Protein AF-A0A222P477-F1 (afdb_monomer)

pLDDT: mean 81.34, std 20.23, range [32.44, 98.19]

Solvent-accessible surface area (backbone atoms only — not comparable to full-atom values): 9942 Å² total; per-residue (Å²): 139,85,82,82,78,85,73,69,66,69,59,55,64,57,47,68,75,64,68,86,61,85,83,80,57,77,78,90,44,52,49,44,71,38,65,53,42,63,72,31,93,40,39,38,81,89,50,46,90,89,53,40,49,65,52,39,70,70,38,66,91,38,75,31,40,36,40,23,60,38,97,51,88,38,31,35,25,40,40,34,62,51,99,90,42,62,52,74,52,78,43,52,10,48,61,49,37,58,47,37,53,56,29,49,80,72,77,44,56,50,34,60,50,55,53,52,50,52,52,58,50,68,72,40,85,88,60,63,76,89,51,44,68,59,53,43,55,53,51,58,50,49,54,52,51,53,53,50,51,52,52,54,52,49,52,52,51,51,54,53,54,55,54,66,70,69,71,82,122

Radius of gyration: 21.45 Å; Cα contacts (8 Å, |Δi|>4): 161; chains: 1; bounding box: 48×30×78 Å

Nearest PDB structures (foldseek):
  4ey0-assembly4_D  TM=7.465E-01  e=8.346E-01  Homo sapiens
  5tqs-assembly2_B  TM=5.069E-01  e=1.217E-01  Bos taurus
  6pbc-assembly1_A  TM=7.658E-01  e=2.321E+00  Rattus norvegicus
  7z3j-assembly1_A  TM=5.700E-01  e=7.400E-01  Rattus norvegicus
  7t8t-assembly1_A  TM=7.325E-01  e=2.780E+00  Rattus norvegicus

Foldseek 3Di:
DDDDDPDDCVVVVVVVVVPDPPPPDPLVDLLDADPLQCPDPQEDAPDDQVCLQVVLVVDCVNVQWHWYDDPDGQKIKIWGHDPVGIDIDIDGSNVVSVLCVLQVVLVHRSNVLLVVLVVVQVVDPVDDPVCSVVSSVVSSVVVSVVSVVVVVVVVVVVVVVVVVVVVPD

Sequence (169 aa):
MRTKIELDDDKKISAAVKTGLGSWFHYDRDDITPGSIYFHPNYRQNFNKDNIVDKLQKDQTLNGIVFRPSSQSGFTTVSILQKNGAFNFVMANIELNKLEKSYNDYGLNLGNSIFEIIKAYRADSSKELKDIKKHMNDKLSDILLERKTELENFSKKQAQHAACFMVDY

Organism: NCBI:txid1867846

Secondary structure (DSSP, 8-state):
--------THHHHHHHTTSS-TTSS-TT-TTSPPHHHHTSTTB-TT--TTTHHHHHHH-GGGTTEEEEE-SSTTEEEEEEEETTEEEEEEEEHHHHHHHHHHHHHTT--HHHHHHHHHHHHHH-TT--GGGHHHHHHHHHHHHHHHHHHHHHHHHHHHHHHHHHTTS--

Structure (mmCIF, N/CA/C/O backbone):
data_AF-A0A222P477-F1
#
_entry.id   AF-A0A222P477-F1
#
loop_
_atom_site.group_PDB
_atom_site.id
_atom_site.type_symbol
_atom_site.label_atom_id
_atom_site.label_alt_id
_atom_site.label_comp_id
_atom_site.label_asym_id
_atom_site.label_entity_id
_atom_site.label_seq_id
_atom_site.pdbx_PDB_ins_code
_atom_site.Cartn_x
_atom_site.Cartn_y
_atom_site.Cartn_z
_atom_site.occupancy
_atom_site.B_iso_or_equiv
_atom_site.auth_seq_id
_atom_site.auth_comp_id
_atom_site.auth_asym_id
_atom_site.auth_atom_id
_atom_site.pdbx_PDB_model_num
ATOM 1 N N . MET A 1 1 ? 8.291 -5.458 -59.395 1.00 34.81 1 MET A N 1
ATOM 2 C CA . MET A 1 1 ? 9.088 -4.615 -58.479 1.00 34.81 1 MET A CA 1
ATOM 3 C C . MET A 1 1 ? 8.388 -4.641 -57.121 1.00 34.81 1 MET A C 1
ATOM 5 O O . MET A 1 1 ? 7.288 -4.121 -57.022 1.00 34.81 1 MET A O 1
ATOM 9 N N . ARG A 1 2 ? 8.912 -5.383 -56.135 1.00 32.44 2 ARG A N 1
ATOM 10 C CA . ARG A 1 2 ? 8.338 -5.477 -54.778 1.00 32.44 2 ARG A CA 1
ATOM 11 C C . ARG A 1 2 ? 9.204 -4.632 -53.852 1.00 32.44 2 ARG A C 1
ATOM 13 O O . ARG A 1 2 ? 10.343 -5.006 -53.596 1.00 32.44 2 ARG A O 1
ATOM 20 N N . THR A 1 3 ? 8.677 -3.512 -53.381 1.00 35.47 3 THR A N 1
ATOM 21 C CA . THR A 1 3 ? 9.348 -2.686 -52.378 1.00 35.47 3 THR A CA 1
ATOM 22 C C . THR A 1 3 ? 9.025 -3.266 -51.004 1.00 35.47 3 THR A C 1
ATOM 24 O O . THR A 1 3 ? 7.864 -3.293 -50.598 1.00 35.47 3 THR A O 1
ATOM 27 N N . LYS A 1 4 ? 10.047 -3.798 -50.325 1.00 41.81 4 LYS A N 1
ATOM 28 C CA . LYS A 1 4 ? 10.002 -4.122 -48.895 1.00 41.81 4 LYS A CA 1
ATOM 29 C C . LYS A 1 4 ? 9.802 -2.812 -48.135 1.00 41.81 4 LYS A C 1
ATOM 31 O O . LYS A 1 4 ? 10.592 -1.891 -48.306 1.00 41.81 4 LYS A O 1
ATOM 36 N N . ILE A 1 5 ? 8.755 -2.737 -47.324 1.00 41.91 5 ILE A N 1
ATOM 37 C CA . ILE A 1 5 ? 8.625 -1.700 -46.304 1.00 41.91 5 ILE A CA 1
ATOM 38 C C . ILE A 1 5 ? 9.154 -2.337 -45.023 1.00 41.91 5 ILE A C 1
ATOM 40 O O . ILE A 1 5 ? 8.481 -3.172 -44.420 1.00 41.91 5 ILE A O 1
ATOM 44 N N . GLU A 1 6 ? 10.392 -1.999 -44.670 1.00 46.34 6 GLU A N 1
ATOM 45 C CA . GLU A 1 6 ? 10.897 -2.148 -43.308 1.00 46.34 6 GLU A CA 1
ATOM 46 C C . GLU A 1 6 ? 10.045 -1.243 -42.416 1.00 46.34 6 GLU A C 1
ATOM 48 O O . GLU A 1 6 ? 9.981 -0.028 -42.605 1.00 46.34 6 GLU A O 1
ATOM 53 N N . LEU A 1 7 ? 9.287 -1.859 -41.514 1.00 36.84 7 LEU A N 1
ATOM 54 C CA . LEU A 1 7 ? 8.497 -1.159 -40.514 1.00 36.84 7 LEU A CA 1
ATOM 55 C C . LEU A 1 7 ? 9.304 -1.164 -39.221 1.00 36.84 7 LEU A C 1
ATOM 57 O O . LEU A 1 7 ? 9.356 -2.190 -38.552 1.00 36.84 7 LEU A O 1
ATOM 61 N N . ASP A 1 8 ? 9.902 -0.014 -38.906 1.00 42.97 8 ASP A N 1
ATOM 62 C CA . ASP A 1 8 ? 10.468 0.330 -37.597 1.00 42.97 8 ASP A CA 1
ATOM 63 C C . ASP A 1 8 ? 9.531 -0.122 -36.464 1.00 42.97 8 ASP A C 1
ATOM 65 O O . ASP A 1 8 ? 8.457 0.460 -36.250 1.00 42.97 8 ASP A O 1
ATOM 69 N N . ASP A 1 9 ? 9.942 -1.145 -35.715 1.00 46.38 9 ASP A N 1
ATOM 70 C CA . ASP A 1 9 ? 9.195 -1.674 -34.569 1.00 46.38 9 ASP A CA 1
ATOM 71 C C . ASP A 1 9 ? 9.049 -0.641 -33.429 1.00 46.38 9 ASP A C 1
ATOM 73 O O . ASP A 1 9 ? 8.074 -0.673 -32.669 1.00 46.38 9 ASP A O 1
ATOM 77 N N . ASP A 1 10 ? 9.905 0.384 -33.392 1.00 43.09 10 ASP A N 1
ATOM 78 C CA . ASP A 1 10 ? 9.870 1.457 -32.390 1.00 43.09 10 ASP A CA 1
ATOM 79 C C . ASP A 1 10 ? 8.631 2.362 -32.502 1.00 43.09 10 ASP A C 1
ATOM 81 O O . ASP A 1 10 ? 8.146 2.914 -31.505 1.00 43.09 10 ASP A O 1
ATOM 85 N N . LYS A 1 11 ? 8.016 2.463 -33.689 1.00 43.84 11 LYS A N 1
ATOM 86 C CA . LYS A 1 11 ? 6.753 3.207 -33.845 1.00 43.84 11 LYS A CA 1
ATOM 87 C C . LYS A 1 11 ? 5.542 2.450 -33.307 1.00 43.84 11 LYS A C 1
ATOM 89 O O . LYS A 1 11 ? 4.544 3.091 -32.975 1.00 43.84 11 LYS A O 1
ATOM 94 N N . LYS A 1 12 ? 5.609 1.122 -33.160 1.00 43.03 12 LYS A N 1
ATOM 95 C CA . LYS A 1 12 ? 4.519 0.337 -32.552 1.00 43.03 12 LYS A CA 1
ATOM 96 C C . LYS A 1 12 ? 4.541 0.406 -31.029 1.00 43.03 12 LYS A C 1
ATOM 98 O O . LYS A 1 12 ? 3.470 0.462 -30.427 1.00 43.03 12 LYS A O 1
ATOM 103 N N . ILE A 1 13 ? 5.723 0.520 -30.420 1.00 43.94 13 ILE A N 1
ATOM 104 C CA . ILE A 1 13 ? 5.848 0.749 -28.973 1.00 43.94 13 ILE A CA 1
ATOM 105 C C . ILE A 1 13 ? 5.295 2.140 -28.612 1.00 43.94 13 ILE A C 1
ATOM 107 O O . ILE A 1 13 ? 4.536 2.271 -27.657 1.00 43.94 13 ILE A O 1
ATOM 111 N N . SER A 1 14 ? 5.545 3.163 -29.440 1.00 40.62 14 SER A N 1
ATOM 112 C CA . SER A 1 14 ? 4.963 4.503 -29.246 1.00 40.62 14 SER A CA 1
ATOM 113 C C . SER A 1 14 ? 3.451 4.575 -29.539 1.00 40.62 14 SER A C 1
ATOM 115 O O . SER A 1 14 ? 2.727 5.343 -28.903 1.00 40.62 14 SER A O 1
ATOM 117 N N . ALA A 1 15 ? 2.932 3.760 -30.465 1.00 37.34 15 ALA A N 1
ATOM 118 C CA . ALA A 1 15 ? 1.507 3.755 -30.809 1.00 37.34 15 ALA A CA 1
ATOM 119 C C . ALA A 1 15 ? 0.618 3.061 -29.759 1.00 37.34 15 ALA A C 1
ATOM 121 O O . ALA A 1 15 ? -0.530 3.473 -29.589 1.00 37.34 15 ALA A O 1
ATOM 122 N N . ALA A 1 16 ? 1.140 2.088 -29.002 1.00 39.50 16 ALA A N 1
ATOM 123 C CA . ALA A 1 16 ? 0.433 1.508 -27.853 1.00 39.50 16 ALA A CA 1
ATOM 124 C C . ALA A 1 16 ? 0.223 2.527 -26.713 1.00 39.50 16 ALA A C 1
ATOM 126 O O . ALA A 1 16 ? -0.735 2.426 -25.954 1.00 39.50 16 ALA A O 1
ATOM 127 N N . VAL A 1 17 ? 1.054 3.575 -26.649 1.00 41.53 17 VAL A N 1
ATOM 128 C CA . VAL A 1 17 ? 0.875 4.711 -25.726 1.00 41.53 17 VAL A CA 1
ATOM 129 C C . VAL A 1 17 ? -0.223 5.678 -26.217 1.00 41.53 17 VAL A C 1
ATOM 131 O O . VAL A 1 17 ? -0.752 6.472 -25.444 1.00 41.53 17 VAL A O 1
ATOM 134 N N . LYS A 1 18 ? -0.631 5.594 -27.495 1.00 43.16 18 LYS A N 1
ATOM 135 C CA . LYS A 1 18 ? -1.643 6.460 -28.134 1.00 43.16 18 LYS A CA 1
ATOM 136 C C . LYS A 1 18 ? -3.044 5.852 -28.245 1.00 43.16 18 LYS A C 1
ATOM 138 O O . LYS A 1 18 ? -3.939 6.519 -28.764 1.00 43.16 18 LYS A O 1
ATOM 143 N N . THR A 1 19 ? -3.297 4.645 -27.738 1.00 41.12 19 THR A N 1
ATOM 144 C CA . THR A 1 19 ? -4.667 4.110 -27.650 1.00 41.12 19 THR A CA 1
ATOM 145 C C . THR A 1 19 ? -5.381 4.654 -26.411 1.00 41.12 19 THR A C 1
ATOM 147 O O . THR A 1 19 ? -5.592 3.937 -25.442 1.00 41.12 19 THR A O 1
ATOM 150 N N . GLY A 1 20 ? -5.703 5.951 -26.428 1.00 38.59 20 GLY A N 1
ATOM 151 C CA . GLY A 1 20 ? -6.984 6.511 -25.966 1.00 38.59 20 GLY A CA 1
ATOM 152 C C . GLY A 1 20 ? -7.606 6.092 -24.624 1.00 38.59 20 GLY A C 1
ATOM 153 O O . GLY A 1 20 ? -8.810 6.259 -24.481 1.00 38.59 20 GLY A O 1
ATOM 154 N N . LEU A 1 21 ? -6.848 5.575 -23.654 1.00 37.38 21 LEU A N 1
ATOM 155 C CA . LEU A 1 21 ? -7.322 5.272 -22.291 1.00 37.38 21 LEU A CA 1
ATOM 156 C C . LEU A 1 21 ? -6.564 6.053 -21.206 1.00 37.38 21 LEU A C 1
ATOM 158 O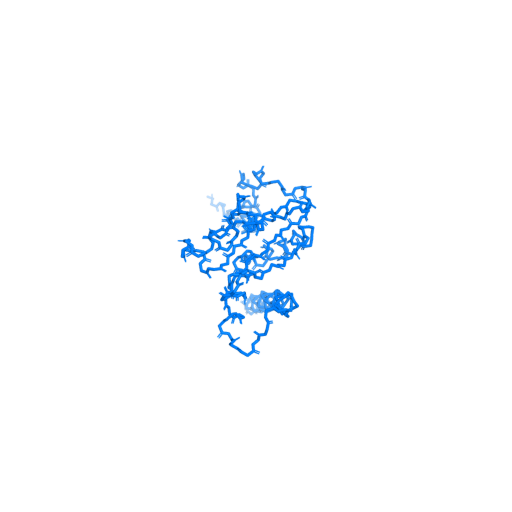 O . LEU A 1 21 ? -6.999 6.098 -20.059 1.00 37.38 21 LEU A O 1
ATOM 162 N N . GLY A 1 22 ? -5.467 6.727 -21.564 1.00 38.16 22 GLY A N 1
ATOM 163 C CA . GLY A 1 22 ? -4.650 7.505 -20.625 1.00 38.16 22 GLY A CA 1
ATOM 164 C C . GLY A 1 22 ? -5.311 8.782 -20.089 1.00 38.16 22 GLY A C 1
ATOM 165 O O . GLY A 1 22 ? -4.771 9.387 -19.173 1.00 38.16 22 GLY A O 1
ATOM 166 N N . SER A 1 23 ? -6.467 9.199 -20.627 1.00 37.84 23 SER A N 1
ATOM 167 C CA . SER A 1 23 ? -7.125 10.468 -20.263 1.00 37.84 23 SER A CA 1
ATOM 168 C C . SER A 1 23 ? -8.357 10.322 -19.360 1.00 37.84 23 SER A C 1
ATOM 170 O O . SER A 1 23 ? -9.094 11.291 -19.187 1.00 37.84 23 SER A O 1
ATOM 172 N N . TRP A 1 24 ? -8.639 9.129 -18.830 1.00 40.56 24 TRP A N 1
ATOM 173 C CA . TRP A 1 24 ? -9.826 8.894 -17.989 1.00 40.56 24 TRP A CA 1
ATOM 174 C C . TRP A 1 24 ? -9.550 8.897 -16.488 1.00 40.56 24 TRP A C 1
ATOM 176 O O . TRP A 1 24 ? -10.481 8.823 -15.689 1.00 40.56 24 TRP A O 1
ATOM 186 N N . P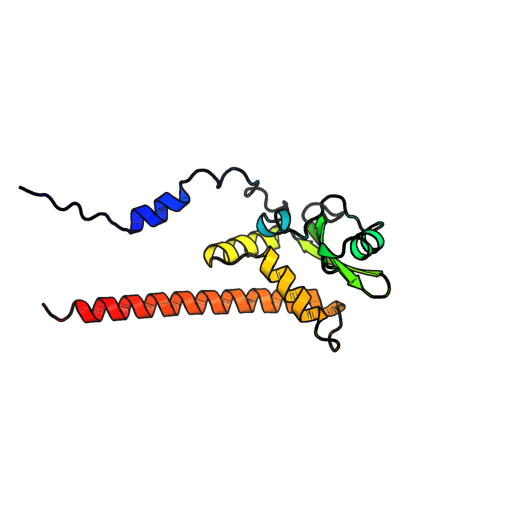HE A 1 25 ? -8.292 9.044 -16.087 1.00 46.22 25 PHE A N 1
ATOM 187 C CA . PHE A 1 25 ? -7.925 9.117 -14.683 1.00 46.22 25 PHE A CA 1
ATOM 188 C C . PHE A 1 25 ? -7.269 10.460 -14.418 1.00 46.22 25 PHE A C 1
ATOM 190 O O . PHE A 1 25 ? -6.493 10.960 -15.227 1.00 46.22 25 PHE A O 1
ATOM 197 N N . HIS A 1 26 ? -7.642 11.066 -13.299 1.00 44.50 26 HIS A N 1
ATOM 198 C CA . HIS A 1 26 ? -7.203 12.377 -12.843 1.00 44.50 26 HIS A CA 1
ATOM 199 C C . HIS A 1 26 ? -5.702 12.394 -12.470 1.00 44.50 26 HIS A C 1
ATOM 201 O O . HIS A 1 26 ? -5.353 12.653 -11.323 1.00 44.50 26 HIS A O 1
ATOM 207 N N . TYR A 1 27 ? -4.815 12.103 -13.424 1.00 47.19 27 TYR A N 1
ATOM 208 C CA . TYR A 1 27 ? -3.365 12.018 -13.223 1.00 47.19 27 TYR A CA 1
ATOM 209 C C . TYR A 1 27 ? -2.684 13.382 -13.028 1.00 47.19 27 TYR A C 1
ATOM 211 O O . TYR A 1 27 ? -1.544 13.417 -12.585 1.00 47.19 27 TYR A O 1
ATOM 219 N N . ASP A 1 28 ? -3.372 14.497 -13.295 1.00 50.06 28 ASP A N 1
ATOM 220 C CA . ASP A 1 28 ? -2.790 15.847 -13.182 1.00 50.06 28 ASP A CA 1
ATOM 221 C C . ASP A 1 28 ? -2.918 16.470 -11.784 1.00 50.06 28 ASP A C 1
ATOM 223 O O . ASP A 1 28 ? -2.493 17.603 -11.555 1.00 50.06 28 ASP A O 1
ATOM 227 N N . ARG A 1 29 ? -3.531 15.760 -10.834 1.00 61.34 29 ARG A N 1
ATOM 228 C CA . ARG A 1 29 ? -3.639 16.220 -9.451 1.00 61.34 29 ARG A CA 1
ATOM 229 C C . ARG A 1 29 ? -2.874 15.283 -8.534 1.00 61.34 29 ARG A C 1
ATOM 231 O O . ARG A 1 29 ? -3.376 14.237 -8.128 1.00 61.34 29 ARG A O 1
ATOM 238 N N . ASP A 1 30 ? -1.670 15.714 -8.172 1.00 70.06 30 ASP A N 1
ATOM 239 C CA . ASP A 1 30 ? -0.768 14.989 -7.276 1.00 70.06 30 ASP A CA 1
ATOM 240 C C . ASP A 1 30 ? -1.390 14.679 -5.898 1.00 70.06 30 ASP A C 1
ATOM 242 O O . ASP A 1 30 ? -0.900 13.810 -5.178 1.00 70.06 30 ASP A O 1
ATOM 246 N N . ASP A 1 31 ? -2.478 15.354 -5.516 1.00 77.69 31 ASP A N 1
ATOM 247 C CA . ASP A 1 31 ? -3.198 15.145 -4.260 1.00 77.69 31 ASP A CA 1
ATOM 248 C C . ASP A 1 31 ? -4.303 14.069 -4.328 1.00 77.69 31 ASP A C 1
ATOM 250 O O . ASP A 1 31 ? -4.901 13.745 -3.298 1.00 77.69 31 ASP A O 1
ATOM 254 N N . ILE A 1 32 ? -4.556 13.448 -5.483 1.00 88.44 32 ILE A N 1
ATOM 255 C CA . ILE A 1 32 ? -5.552 12.371 -5.630 1.00 88.44 32 ILE A CA 1
ATOM 256 C C . ILE A 1 32 ? -4.930 11.001 -5.333 1.00 88.44 32 ILE A C 1
ATOM 258 O O . ILE A 1 32 ? -3.754 10.765 -5.595 1.00 88.44 32 ILE A O 1
ATOM 262 N N . THR A 1 33 ? -5.718 10.080 -4.765 1.00 91.38 33 THR A N 1
ATOM 263 C CA . THR A 1 33 ? -5.288 8.691 -4.538 1.00 91.38 33 THR A CA 1
ATOM 264 C C . THR A 1 33 ? -4.790 8.067 -5.851 1.00 91.38 33 THR A C 1
ATOM 266 O O . THR A 1 33 ? -5.530 8.102 -6.835 1.00 91.38 33 THR A O 1
ATOM 269 N N . PRO A 1 34 ? -3.588 7.460 -5.867 1.00 92.62 34 PRO A N 1
ATOM 270 C CA . PRO A 1 34 ? -3.029 6.859 -7.072 1.00 92.62 34 PRO A CA 1
ATOM 271 C C . PRO A 1 34 ? -3.956 5.824 -7.709 1.00 92.62 34 PRO A C 1
ATOM 273 O O . PRO A 1 34 ? -4.643 5.078 -7.002 1.00 92.62 34 PRO A O 1
ATOM 276 N N . GLY A 1 35 ? -3.955 5.756 -9.041 1.00 91.31 35 GLY A N 1
ATOM 277 C CA . GLY A 1 35 ? -4.857 4.898 -9.811 1.00 91.31 35 GLY A CA 1
ATOM 278 C C . GLY A 1 35 ? -4.756 3.428 -9.407 1.00 91.31 35 GLY A C 1
ATOM 279 O O . GLY A 1 35 ? -5.776 2.802 -9.118 1.00 91.31 35 GLY A O 1
ATOM 280 N N . SER A 1 36 ? -3.540 2.889 -9.288 1.00 94.19 36 SER A N 1
ATOM 281 C CA . SER A 1 36 ? -3.327 1.492 -8.887 1.00 94.19 36 SER A CA 1
ATOM 282 C C . SER A 1 36 ? -3.903 1.160 -7.508 1.00 94.19 36 SER A C 1
ATOM 284 O O . SER A 1 36 ? -4.300 0.022 -7.272 1.00 94.19 36 SER A O 1
ATOM 286 N N . ILE A 1 37 ? -3.994 2.148 -6.611 1.00 96.56 37 ILE A N 1
ATOM 287 C CA . ILE A 1 37 ? -4.613 2.002 -5.293 1.00 96.56 37 ILE A CA 1
ATOM 288 C C . ILE A 1 37 ? -6.129 2.171 -5.393 1.00 96.56 37 ILE A C 1
ATOM 290 O O . ILE A 1 37 ? -6.858 1.375 -4.811 1.00 96.56 37 ILE A O 1
ATOM 294 N N . TYR A 1 38 ? -6.615 3.180 -6.119 1.00 95.19 38 TYR A N 1
ATOM 295 C CA . TYR A 1 38 ? -8.047 3.462 -6.260 1.00 95.19 38 TYR A CA 1
ATOM 296 C C . TYR A 1 38 ? -8.807 2.307 -6.933 1.00 95.19 38 TYR A C 1
ATOM 298 O O . TYR A 1 38 ? -9.908 1.960 -6.508 1.00 95.19 38 TYR A O 1
ATOM 306 N N . PHE A 1 39 ? -8.201 1.668 -7.938 1.00 94.88 39 PHE A N 1
ATOM 307 C CA . PHE A 1 39 ? -8.767 0.504 -8.629 1.00 94.88 39 PHE A CA 1
ATOM 308 C C . PHE A 1 39 ? -8.409 -0.838 -7.979 1.00 94.88 39 PHE A C 1
ATOM 310 O O . PHE A 1 39 ? -8.809 -1.888 -8.482 1.00 94.88 39 PHE A O 1
ATOM 317 N N . HIS A 1 40 ? -7.671 -0.838 -6.865 1.00 97.44 40 HIS A N 1
ATOM 318 C CA . HIS A 1 40 ? -7.322 -2.074 -6.174 1.00 97.44 40 HIS A CA 1
ATOM 319 C C . HIS A 1 40 ? -8.585 -2.745 -5.592 1.00 97.44 40 HIS A C 1
ATOM 321 O O . HIS A 1 40 ? -9.423 -2.054 -5.003 1.00 97.44 40 HIS A O 1
ATOM 327 N N . PRO A 1 41 ? -8.718 -4.087 -5.629 1.00 97.25 41 PRO A N 1
ATOM 328 C CA . PRO A 1 41 ? -9.870 -4.799 -5.053 1.00 97.25 41 PRO A CA 1
ATOM 329 C C . PRO A 1 41 ? -10.138 -4.494 -3.571 1.00 97.25 41 PRO A C 1
ATOM 331 O O . PRO A 1 41 ? -11.272 -4.579 -3.094 1.00 97.25 41 PRO A O 1
ATOM 334 N N . ASN A 1 42 ? -9.094 -4.099 -2.843 1.00 98.19 42 ASN A N 1
ATOM 335 C CA . ASN A 1 42 ? -9.144 -3.705 -1.434 1.00 98.19 42 ASN A CA 1
ATOM 336 C C . ASN A 1 42 ? -9.377 -2.206 -1.206 1.00 98.19 42 ASN A C 1
ATOM 338 O O . ASN A 1 42 ? -9.202 -1.739 -0.084 1.00 98.19 42 ASN A O 1
ATOM 342 N N . TYR A 1 43 ? -9.741 -1.429 -2.222 1.00 97.75 43 TYR A N 1
ATOM 343 C CA . TYR A 1 43 ? -10.110 -0.031 -2.028 1.00 97.75 43 TYR A CA 1
ATOM 344 C C . TYR A 1 43 ? -11.571 0.107 -1.590 1.00 97.75 43 TYR A C 1
ATOM 346 O O . TYR A 1 43 ? -12.468 -0.547 -2.133 1.00 97.75 43 TYR A O 1
ATOM 354 N N . ARG A 1 44 ? -11.831 0.951 -0.585 1.00 97.00 44 ARG A N 1
ATOM 355 C CA . ARG A 1 44 ? -13.183 1.274 -0.104 1.00 97.00 44 ARG A CA 1
ATOM 356 C C . ARG A 1 44 ? -13.282 2.756 0.247 1.00 97.00 44 ARG A C 1
ATOM 358 O O . ARG A 1 44 ? -12.784 3.201 1.279 1.00 97.00 44 ARG A O 1
ATOM 365 N N . GLN A 1 45 ? -13.987 3.518 -0.586 1.00 94.31 45 GLN A N 1
ATOM 366 C CA . GLN A 1 45 ? -14.180 4.957 -0.378 1.00 94.31 45 GLN A CA 1
ATOM 367 C C . GLN A 1 45 ? -15.060 5.279 0.842 1.00 94.31 45 GLN A C 1
ATOM 369 O O . GLN A 1 45 ? -14.893 6.314 1.477 1.00 94.31 45 GLN A O 1
ATOM 374 N N . ASN A 1 46 ? -15.996 4.392 1.180 1.00 92.94 46 ASN A N 1
ATOM 375 C CA . ASN A 1 46 ? -16.987 4.582 2.242 1.00 92.94 46 ASN A CA 1
ATOM 376 C C . ASN A 1 46 ? -16.533 4.079 3.627 1.00 92.94 46 ASN A C 1
ATOM 378 O O . ASN A 1 46 ? -17.320 4.104 4.577 1.00 92.94 46 ASN A O 1
ATOM 382 N N . PHE A 1 47 ? -15.299 3.587 3.755 1.00 95.25 47 PHE A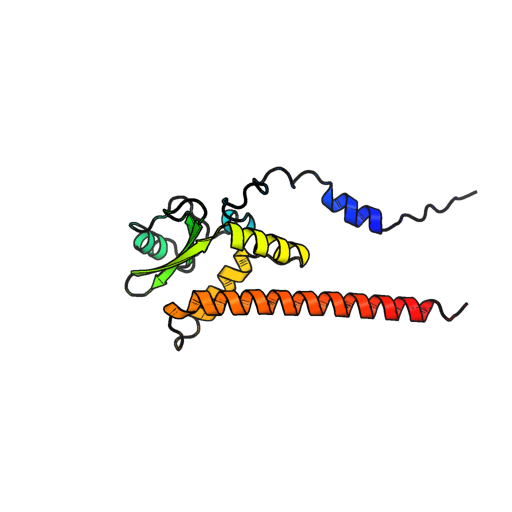 N 1
ATOM 383 C CA . PHE A 1 47 ? -14.757 3.125 5.033 1.00 95.25 47 PHE A CA 1
ATOM 384 C C . PHE A 1 47 ? -14.083 4.296 5.750 1.00 95.25 47 PHE A C 1
ATOM 386 O O . PHE A 1 47 ? -13.378 5.094 5.135 1.00 95.25 47 PHE A O 1
ATOM 393 N N . ASN A 1 48 ? -14.274 4.395 7.062 1.00 93.69 48 ASN A N 1
ATOM 394 C CA . ASN A 1 48 ? -13.695 5.448 7.894 1.00 93.69 48 ASN A CA 1
ATOM 395 C C . ASN A 1 48 ? -13.178 4.866 9.215 1.00 93.69 48 ASN A C 1
ATOM 397 O O . ASN A 1 48 ? -13.346 3.682 9.484 1.00 93.69 48 ASN A O 1
ATOM 401 N N . LYS A 1 49 ? -12.522 5.691 10.038 1.00 91.25 49 LYS A N 1
ATOM 402 C CA . LYS A 1 49 ? -11.899 5.238 11.292 1.00 91.25 49 LYS A CA 1
ATOM 403 C C . LYS A 1 49 ? -12.895 4.577 12.256 1.00 91.25 49 LYS A C 1
ATOM 405 O O . LYS A 1 49 ? -12.506 3.645 12.949 1.00 91.25 49 LYS A O 1
ATOM 410 N N . ASP A 1 50 ? -14.143 5.028 12.275 1.00 93.00 50 ASP A N 1
ATOM 411 C CA . ASP A 1 50 ? -15.126 4.612 13.277 1.00 93.00 50 ASP A CA 1
ATOM 412 C C . ASP A 1 50 ? -15.766 3.264 12.933 1.00 93.00 50 ASP A C 1
ATOM 414 O O . ASP A 1 50 ? -16.109 2.495 13.823 1.00 93.00 50 ASP A O 1
ATOM 418 N N . ASN A 1 51 ? -15.890 2.944 11.641 1.00 94.75 51 ASN A N 1
ATOM 419 C CA . ASN A 1 51 ? -16.510 1.700 11.178 1.00 94.75 51 ASN A CA 1
ATOM 420 C C . ASN A 1 51 ? -15.512 0.645 10.672 1.00 94.75 51 ASN A C 1
ATOM 422 O O . ASN A 1 51 ? -15.919 -0.459 10.305 1.00 94.75 51 ASN A O 1
ATOM 426 N N . ILE A 1 52 ? -14.215 0.965 10.636 1.00 96.19 52 ILE A N 1
ATOM 427 C CA . ILE A 1 52 ? -13.212 0.146 9.950 1.00 96.19 52 ILE A CA 1
ATOM 428 C C . ILE A 1 52 ? -13.092 -1.275 10.499 1.00 96.19 52 ILE A C 1
ATOM 430 O O . ILE A 1 52 ? -12.959 -2.218 9.721 1.00 96.19 52 ILE A O 1
ATOM 434 N N . VAL A 1 53 ? -13.134 -1.434 11.823 1.00 96.81 53 VAL A N 1
ATOM 435 C CA . VAL A 1 53 ? -12.942 -2.732 12.485 1.00 96.81 53 VAL A CA 1
ATOM 436 C C . VAL A 1 53 ? -14.088 -3.666 12.112 1.00 96.81 53 VAL A C 1
ATOM 438 O O . VAL A 1 53 ? -13.848 -4.723 11.532 1.00 96.81 53 VAL A O 1
ATOM 441 N N . ASP A 1 54 ? -15.325 -3.222 12.329 1.00 96.56 54 ASP A N 1
ATOM 442 C CA . ASP A 1 54 ? -16.534 -3.971 11.993 1.00 96.56 54 ASP A CA 1
ATOM 443 C C . ASP A 1 54 ? -16.588 -4.347 10.511 1.00 96.56 54 ASP A C 1
ATOM 445 O O .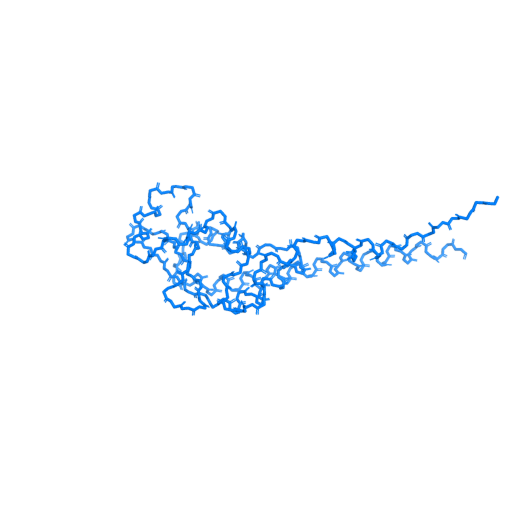 ASP A 1 54 ? -16.974 -5.461 10.153 1.00 96.56 54 ASP A O 1
ATOM 449 N N . LYS A 1 55 ? -16.213 -3.416 9.626 1.00 96.50 55 LYS A N 1
ATOM 450 C CA . LYS A 1 55 ? -16.221 -3.649 8.179 1.00 96.50 55 LYS A CA 1
ATOM 451 C C . LYS A 1 55 ? -15.167 -4.675 7.761 1.00 96.50 55 LYS A C 1
ATOM 453 O O . LYS A 1 55 ? -15.495 -5.579 6.997 1.00 96.50 55 LYS A O 1
ATOM 458 N N . LEU A 1 56 ? -13.942 -4.573 8.283 1.00 96.31 56 LEU A N 1
ATOM 459 C CA . LEU A 1 56 ? -12.862 -5.526 8.003 1.00 96.31 56 LEU A CA 1
ATOM 460 C C . LEU A 1 56 ? -13.128 -6.920 8.587 1.00 96.31 56 LEU A C 1
ATOM 462 O O . LEU A 1 56 ? -12.681 -7.905 8.010 1.00 96.31 56 LEU A O 1
ATOM 466 N N . GLN A 1 57 ? -13.836 -7.019 9.714 1.00 95.62 57 GLN A N 1
ATOM 467 C CA . GLN A 1 57 ? -14.226 -8.307 10.297 1.00 95.62 57 GLN A CA 1
ATOM 468 C C . GLN A 1 57 ? -15.330 -9.004 9.490 1.00 95.62 57 GLN A C 1
ATOM 470 O O . GLN A 1 57 ? -15.333 -10.229 9.389 1.00 95.62 57 GLN A O 1
ATOM 475 N N . LYS A 1 58 ? -16.266 -8.234 8.917 1.00 95.88 58 LYS A N 1
ATOM 476 C CA . LYS A 1 58 ? -17.386 -8.762 8.119 1.00 95.88 58 LYS A CA 1
ATOM 477 C C . LYS A 1 58 ? -16.977 -9.152 6.699 1.00 95.88 58 LYS A C 1
ATOM 479 O O . LYS A 1 58 ? -17.478 -10.145 6.180 1.00 95.88 58 LYS A O 1
ATOM 484 N N . ASP A 1 59 ? -16.099 -8.379 6.064 1.00 95.75 59 ASP A N 1
ATOM 485 C CA . ASP A 1 59 ? -15.674 -8.612 4.681 1.00 95.75 59 ASP A CA 1
ATOM 486 C C . ASP A 1 59 ? -14.353 -9.396 4.632 1.00 95.75 59 ASP A C 1
ATOM 488 O O . ASP A 1 59 ? -13.258 -8.831 4.588 1.00 95.75 59 ASP A O 1
ATOM 492 N N . GLN A 1 60 ? -14.463 -10.727 4.621 1.00 93.94 60 GLN A N 1
ATOM 493 C CA . GLN A 1 60 ? -13.301 -11.619 4.557 1.00 93.94 60 GLN A CA 1
ATOM 494 C C . GLN A 1 60 ? -12.514 -11.492 3.242 1.00 93.94 60 GLN A C 1
ATOM 496 O O . GLN A 1 60 ? -11.319 -11.787 3.226 1.00 93.94 60 GLN A O 1
ATOM 501 N N . THR A 1 61 ? -13.130 -10.996 2.160 1.00 95.38 61 THR A N 1
ATOM 502 C CA . THR A 1 61 ? -12.453 -10.831 0.858 1.00 95.38 61 THR A CA 1
ATOM 503 C C . THR A 1 61 ? -11.330 -9.795 0.916 1.00 95.38 61 THR A C 1
ATOM 505 O O . THR A 1 61 ? -10.375 -9.851 0.144 1.00 95.38 61 THR A O 1
ATOM 508 N N . LEU A 1 62 ? -11.391 -8.888 1.895 1.00 95.81 62 LEU A N 1
ATOM 509 C CA . LEU A 1 62 ? -10.375 -7.868 2.126 1.00 95.81 62 LEU A CA 1
ATOM 510 C C . LEU A 1 62 ? -9.113 -8.412 2.804 1.00 95.81 62 LEU A C 1
ATOM 512 O O . LEU A 1 62 ? -8.146 -7.671 2.962 1.00 95.81 62 LEU A O 1
ATOM 516 N N . ASN A 1 63 ? -9.084 -9.675 3.244 1.00 95.31 63 ASN A N 1
ATOM 517 C CA . ASN A 1 63 ? -7.939 -10.257 3.959 1.00 95.31 63 ASN A CA 1
ATOM 518 C C . ASN A 1 63 ? -7.482 -9.412 5.173 1.00 95.31 63 ASN A C 1
ATOM 520 O O . ASN A 1 63 ? -6.312 -9.420 5.570 1.00 95.31 63 ASN A O 1
ATOM 524 N N . GLY A 1 64 ? -8.400 -8.643 5.768 1.00 95.81 64 GLY A N 1
ATOM 525 C CA . GLY A 1 64 ? -8.105 -7.717 6.858 1.00 95.81 64 GLY A CA 1
ATOM 526 C 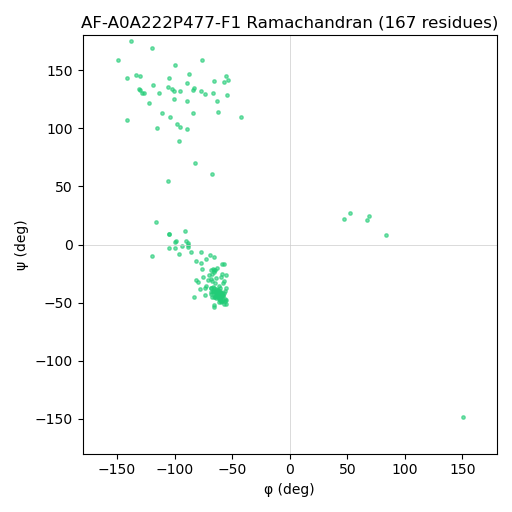C . GLY A 1 64 ? -7.223 -6.521 6.470 1.00 95.81 64 GLY A C 1
ATOM 527 O O . GLY A 1 64 ? -6.590 -5.959 7.357 1.00 95.81 64 GLY A O 1
ATOM 528 N N . ILE A 1 65 ? -7.133 -6.142 5.192 1.00 97.38 65 ILE A N 1
ATOM 529 C CA . ILE A 1 65 ? -6.380 -4.972 4.711 1.00 97.38 65 ILE A CA 1
ATOM 530 C C . ILE A 1 65 ? -7.288 -4.156 3.790 1.00 97.38 65 ILE A C 1
ATOM 532 O O . ILE A 1 65 ? -7.926 -4.709 2.895 1.00 97.38 65 ILE A O 1
ATOM 536 N N . VAL A 1 66 ? -7.329 -2.838 3.964 1.00 98.06 66 VAL A N 1
ATOM 537 C CA . VAL A 1 66 ? -8.082 -1.951 3.070 1.00 98.06 66 VAL A CA 1
ATOM 538 C C . VAL A 1 66 ? -7.326 -0.654 2.810 1.00 98.06 66 VAL A C 1
ATOM 540 O O . VAL A 1 66 ? -6.678 -0.098 3.703 1.00 98.06 66 VAL A O 1
ATOM 543 N N . PHE A 1 67 ? -7.450 -0.167 1.581 1.00 98.12 67 PHE A N 1
ATOM 544 C CA . PHE A 1 67 ? -7.073 1.179 1.175 1.00 98.12 67 PHE A CA 1
ATOM 545 C C . PHE A 1 67 ? -8.309 2.071 1.231 1.00 98.12 67 PHE A C 1
ATOM 547 O O . PHE A 1 67 ? -9.372 1.706 0.728 1.00 98.12 67 PHE A O 1
ATOM 554 N N . ARG A 1 68 ? -8.194 3.249 1.836 1.00 96.62 68 ARG A N 1
ATOM 555 C CA . ARG A 1 68 ? -9.315 4.188 1.939 1.00 96.62 68 ARG A CA 1
ATOM 556 C C . ARG A 1 68 ? -8.833 5.636 1.943 1.00 96.62 68 ARG A C 1
ATOM 558 O O . ARG A 1 68 ? -7.685 5.891 2.318 1.00 96.62 68 ARG A O 1
ATOM 565 N N . PRO A 1 69 ? -9.698 6.601 1.602 1.00 94.81 69 PRO A N 1
ATOM 566 C CA . PRO A 1 69 ? -9.412 8.007 1.842 1.00 94.81 69 PRO A CA 1
ATOM 567 C C . PRO A 1 69 ? -9.049 8.263 3.311 1.00 94.81 69 PRO A C 1
ATOM 569 O O . PRO A 1 69 ? -9.618 7.668 4.238 1.00 94.81 69 PRO A O 1
ATOM 572 N N . SER A 1 70 ? -8.079 9.146 3.531 1.00 94.81 70 SER A N 1
ATOM 573 C CA . SER A 1 70 ? -7.851 9.735 4.848 1.00 94.81 70 SER A CA 1
ATOM 574 C C . SER A 1 70 ? -8.904 10.806 5.142 1.00 94.81 70 SER A C 1
ATOM 576 O O . SER A 1 70 ? -9.501 11.374 4.232 1.00 94.81 70 SER A O 1
ATOM 578 N N . SER A 1 71 ? -9.103 11.124 6.422 1.00 91.31 71 SER A N 1
ATOM 579 C CA . SER A 1 71 ? -9.838 12.332 6.821 1.00 91.31 71 SER A CA 1
ATOM 580 C C . SER A 1 71 ? -9.090 13.613 6.436 1.00 91.31 71 SER A C 1
ATOM 582 O O . SER A 1 71 ? -9.690 14.678 6.353 1.00 91.31 71 SER A O 1
ATOM 584 N N . GLN A 1 72 ? -7.775 13.514 6.218 1.00 92.38 72 GLN A N 1
ATOM 585 C CA . GLN A 1 72 ? -6.945 14.600 5.716 1.00 92.38 72 GLN A CA 1
ATOM 586 C C . GLN A 1 72 ? -6.915 14.567 4.184 1.00 92.38 72 GLN A C 1
ATOM 588 O O . GLN A 1 72 ? -6.514 13.561 3.594 1.00 92.38 72 GLN A O 1
ATOM 593 N N . SER A 1 73 ? -7.304 15.676 3.549 1.00 90.44 73 SER A N 1
ATOM 594 C CA . SER A 1 73 ? -7.217 15.826 2.090 1.00 90.44 73 SER A CA 1
ATOM 595 C C . SER A 1 73 ? -5.781 15.628 1.604 1.00 90.44 73 SER A C 1
ATOM 597 O O . SER A 1 73 ? -4.846 16.092 2.256 1.00 90.44 73 SER A O 1
ATOM 599 N N . GLY A 1 74 ? -5.605 14.948 0.470 1.00 92.44 74 GLY A N 1
ATOM 600 C CA . GLY A 1 74 ? -4.283 14.642 -0.081 1.00 92.44 74 GLY A CA 1
ATOM 601 C C . GLY A 1 74 ? -3.609 13.397 0.501 1.00 92.44 74 GLY A C 1
ATOM 602 O O . GLY A 1 74 ? -2.432 13.164 0.228 1.00 92.44 74 GLY A O 1
ATOM 603 N N . PHE A 1 75 ? -4.312 12.595 1.311 1.00 95.94 75 PHE A N 1
ATOM 604 C CA . PHE A 1 75 ? -3.749 11.399 1.940 1.00 95.94 75 PHE A CA 1
ATOM 605 C C . PHE A 1 75 ? -4.626 10.165 1.738 1.00 95.94 75 PHE A C 1
ATOM 607 O O . PHE A 1 75 ? -5.856 10.208 1.818 1.00 95.94 75 PHE A O 1
ATOM 614 N N . THR A 1 76 ? -3.959 9.027 1.592 1.00 96.12 76 THR A N 1
ATOM 615 C CA . THR A 1 76 ? -4.563 7.698 1.616 1.00 96.12 76 THR A CA 1
ATOM 616 C C . THR A 1 76 ? -4.225 7.025 2.943 1.00 96.12 76 THR A C 1
ATOM 618 O O . THR A 1 76 ? -3.091 7.089 3.419 1.00 96.12 76 THR A O 1
ATOM 621 N N . THR A 1 77 ? -5.214 6.387 3.568 1.00 97.31 77 THR A N 1
ATOM 622 C CA . THR A 1 77 ? -5.009 5.558 4.761 1.00 97.31 77 THR A CA 1
ATOM 623 C C . THR A 1 77 ? -5.024 4.088 4.382 1.00 97.31 77 THR A C 1
ATOM 625 O O . THR A 1 77 ? -5.931 3.629 3.687 1.00 97.31 77 THR A O 1
ATOM 628 N N . VAL A 1 78 ? -4.054 3.345 4.902 1.00 97.38 78 VAL A N 1
ATOM 629 C CA . VAL A 1 78 ? -4.080 1.884 4.913 1.00 97.38 78 VAL A CA 1
ATOM 630 C C . VAL A 1 78 ? -4.519 1.433 6.293 1.00 97.38 78 VAL A C 1
ATOM 632 O O . VAL A 1 78 ? -3.925 1.826 7.302 1.00 97.38 78 VAL A O 1
ATOM 635 N N . SER A 1 79 ? -5.562 0.614 6.339 1.00 97.38 79 SER A N 1
ATOM 636 C CA . SER A 1 79 ? -6.070 0.036 7.578 1.00 97.38 79 SER A CA 1
ATOM 637 C C . SER A 1 79 ? -5.862 -1.471 7.573 1.00 97.38 79 SER A C 1
ATOM 639 O O . SER A 1 79 ? -6.233 -2.151 6.618 1.00 97.38 79 SER A O 1
ATOM 641 N N . ILE A 1 80 ? -5.284 -1.986 8.655 1.00 96.25 80 ILE A N 1
ATOM 642 C CA . ILE A 1 80 ? -4.945 -3.395 8.840 1.00 96.25 80 ILE A CA 1
ATOM 643 C C . ILE A 1 80 ? -5.651 -3.909 10.090 1.00 96.25 80 ILE A C 1
ATOM 645 O O . ILE A 1 80 ? -5.426 -3.399 11.186 1.00 96.25 80 ILE A O 1
ATOM 649 N N . LEU A 1 81 ? -6.473 -4.944 9.941 1.00 95.06 81 LEU A N 1
ATOM 650 C CA . LEU A 1 81 ? -7.165 -5.600 11.043 1.00 95.06 81 LEU A CA 1
ATOM 651 C C . LEU A 1 81 ? -6.167 -6.310 11.972 1.00 95.06 81 LEU A C 1
ATOM 653 O O . LEU A 1 81 ? -5.326 -7.106 11.539 1.00 95.06 81 LEU A O 1
ATOM 657 N N . GLN A 1 82 ? -6.315 -6.045 13.265 1.00 91.81 82 GLN A N 1
ATOM 658 C CA . GLN A 1 82 ? -5.613 -6.671 14.380 1.00 91.81 82 GLN A CA 1
ATO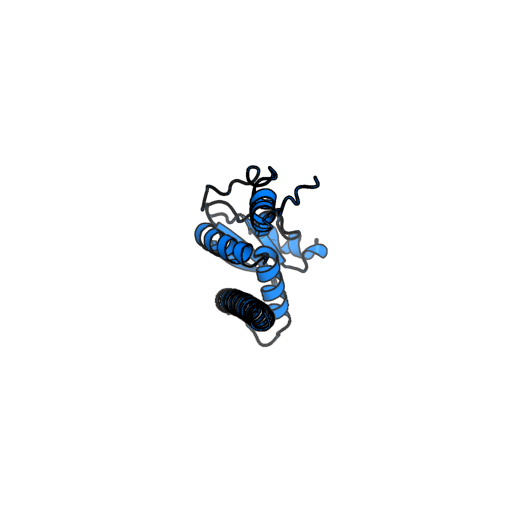M 659 C C . GLN A 1 82 ? -6.623 -7.359 15.311 1.00 91.81 82 GLN A C 1
ATOM 661 O O . GLN A 1 82 ? -7.827 -7.136 15.213 1.00 91.81 82 GLN A O 1
ATOM 666 N N . LYS A 1 83 ? -6.132 -8.165 16.263 1.00 88.19 83 LYS A N 1
ATOM 667 C CA . LYS A 1 83 ? -6.986 -8.848 17.255 1.00 88.19 83 LYS A CA 1
ATOM 668 C C . LYS A 1 83 ? -7.879 -7.879 18.046 1.00 88.19 83 LYS A C 1
ATOM 670 O O . LYS A 1 83 ? -9.030 -8.200 18.303 1.00 88.19 83 LYS A O 1
ATOM 675 N N . ASN A 1 84 ? -7.356 -6.694 18.374 1.00 87.12 84 ASN A N 1
ATOM 676 C CA . ASN A 1 84 ? -8.006 -5.726 19.266 1.00 87.12 84 ASN A CA 1
ATOM 677 C C . ASN A 1 84 ? -8.375 -4.405 18.567 1.00 87.12 84 ASN A C 1
ATOM 679 O O . ASN A 1 84 ? -8.520 -3.380 19.227 1.00 87.12 84 ASN A O 1
ATOM 683 N N . GLY A 1 85 ? -8.466 -4.388 17.234 1.00 92.44 85 GLY A N 1
ATOM 684 C CA . GLY A 1 85 ? -8.806 -3.174 16.493 1.00 92.44 85 GLY A CA 1
ATOM 685 C C . GLY A 1 85 ? -8.191 -3.139 15.103 1.00 92.44 85 GLY A C 1
ATOM 686 O O . GLY A 1 85 ? -8.001 -4.174 14.472 1.00 92.44 85 GLY A O 1
ATOM 687 N N . ALA A 1 86 ? -7.871 -1.941 14.620 1.00 93.81 86 ALA A N 1
ATOM 688 C CA . ALA A 1 86 ? -7.194 -1.756 13.345 1.00 93.81 86 ALA A CA 1
ATOM 689 C C . ALA A 1 86 ? -5.967 -0.857 13.506 1.00 93.81 86 ALA A C 1
ATOM 691 O O . ALA A 1 86 ? -6.056 0.253 14.038 1.00 93.81 86 ALA A O 1
ATOM 692 N N . PHE A 1 87 ? -4.836 -1.309 12.973 1.00 94.69 87 PHE A N 1
ATOM 693 C CA . PHE A 1 87 ? -3.673 -0.463 12.771 1.00 94.69 87 PHE A CA 1
ATOM 694 C C . PHE A 1 87 ? -3.911 0.417 11.545 1.00 94.69 87 PHE A C 1
ATOM 696 O O . PHE A 1 87 ? -4.343 -0.070 10.502 1.00 94.69 87 PHE A O 1
ATOM 703 N N . ASN A 1 88 ? -3.651 1.715 11.667 1.00 94.88 88 ASN A N 1
ATOM 704 C CA . ASN A 1 88 ? -3.869 2.679 10.597 1.00 94.88 88 ASN A CA 1
ATOM 705 C C . ASN A 1 88 ? -2.586 3.464 10.365 1.00 94.88 88 ASN A C 1
ATOM 707 O O . ASN A 1 88 ? -2.039 4.031 11.309 1.00 94.88 88 ASN A O 1
ATOM 711 N N . PHE A 1 89 ? -2.156 3.566 9.114 1.00 94.31 89 PHE A N 1
ATOM 712 C CA . PHE A 1 89 ? -1.095 4.492 8.741 1.00 94.31 89 PHE A CA 1
ATOM 713 C C . PHE A 1 89 ? -1.473 5.276 7.491 1.00 94.31 89 PHE A C 1
ATOM 715 O O . PHE A 1 89 ? -2.174 4.786 6.605 1.00 94.31 89 PHE A O 1
ATOM 722 N N . VAL A 1 90 ? -1.016 6.526 7.454 1.00 95.12 90 VAL A N 1
ATOM 723 C CA . VAL A 1 90 ? -1.311 7.478 6.384 1.00 95.12 90 VAL A CA 1
ATOM 724 C C . VAL A 1 90 ? -0.108 7.657 5.467 1.00 95.12 90 VAL A C 1
ATOM 726 O O . VAL A 1 90 ? 1.053 7.667 5.907 1.00 95.12 90 VAL A O 1
ATOM 729 N N . MET A 1 91 ? -0.409 7.817 4.186 1.00 94.94 91 MET A N 1
ATOM 730 C CA . MET A 1 91 ? 0.540 8.042 3.106 1.00 94.94 91 MET A CA 1
ATOM 731 C C . MET A 1 91 ? 0.077 9.249 2.296 1.00 94.94 91 MET A C 1
ATOM 733 O O . MET A 1 91 ? -1.109 9.367 1.985 1.00 94.94 91 MET A O 1
ATOM 737 N N . ALA A 1 92 ? 1.000 10.160 1.998 1.00 95.38 92 ALA A N 1
ATOM 738 C CA . ALA A 1 92 ? 0.702 11.338 1.196 1.00 95.38 92 ALA A CA 1
ATOM 739 C C . ALA A 1 92 ? 0.527 10.923 -0.268 1.00 95.38 92 ALA A C 1
ATOM 741 O O . ALA A 1 92 ? 1.387 10.236 -0.819 1.00 95.38 92 ALA A O 1
ATOM 742 N N . ASN A 1 93 ? -0.566 11.351 -0.894 1.00 94.81 93 ASN A N 1
ATOM 743 C CA . ASN A 1 93 ? -0.878 11.001 -2.276 1.00 94.81 93 ASN A CA 1
ATOM 744 C C . ASN A 1 93 ? 0.197 11.511 -3.242 1.00 94.81 93 ASN A C 1
ATOM 746 O O . ASN A 1 93 ? 0.577 10.777 -4.143 1.00 94.81 93 ASN A O 1
ATOM 750 N N . ILE A 1 94 ? 0.785 12.682 -2.978 1.00 93.69 94 ILE A N 1
ATOM 751 C CA . ILE A 1 94 ? 1.874 13.241 -3.795 1.00 93.69 94 ILE A CA 1
ATOM 752 C C . ILE A 1 94 ? 3.094 12.317 -3.865 1.00 93.69 94 ILE A C 1
ATOM 754 O O . ILE A 1 94 ? 3.660 12.109 -4.934 1.00 93.69 94 ILE A O 1
ATOM 758 N N . GLU A 1 95 ? 3.477 11.707 -2.743 1.00 92.81 95 GLU A N 1
ATOM 759 C CA . GLU A 1 95 ? 4.604 10.771 -2.702 1.00 92.81 95 GLU A CA 1
ATOM 760 C C . GLU A 1 95 ? 4.236 9.434 -3.347 1.00 92.81 95 GLU A C 1
ATOM 762 O O . GLU A 1 95 ? 5.037 8.850 -4.075 1.00 92.81 95 GLU A O 1
ATOM 767 N N . LEU A 1 96 ? 2.998 8.975 -3.149 1.00 94.00 96 LEU A N 1
ATOM 768 C CA . LEU A 1 96 ? 2.522 7.758 -3.795 1.00 94.00 96 LEU A CA 1
ATOM 769 C C . LEU A 1 96 ? 2.396 7.910 -5.317 1.00 94.00 96 LEU A C 1
ATOM 771 O O . LEU A 1 96 ? 2.714 6.968 -6.028 1.00 94.00 96 LEU A O 1
ATOM 775 N N . ASN A 1 97 ? 1.980 9.069 -5.829 1.00 93.44 97 ASN A N 1
ATOM 776 C CA . ASN A 1 97 ? 1.867 9.326 -7.267 1.00 93.44 97 ASN A CA 1
ATOM 777 C C . ASN A 1 97 ? 3.246 9.376 -7.942 1.00 93.44 97 ASN A C 1
ATOM 779 O O . ASN A 1 97 ? 3.434 8.778 -9.003 1.00 93.44 97 ASN A O 1
ATOM 783 N N . LYS A 1 98 ? 4.247 9.995 -7.298 1.00 91.69 98 LYS A N 1
ATOM 784 C CA . LYS A 1 98 ? 5.652 9.926 -7.751 1.00 91.69 98 LYS A CA 1
ATOM 785 C C . LYS A 1 98 ? 6.142 8.479 -7.829 1.00 91.69 98 LYS A C 1
ATOM 787 O O . LYS A 1 98 ? 6.797 8.085 -8.798 1.00 91.69 98 LYS A O 1
ATOM 792 N N . LEU A 1 99 ? 5.810 7.687 -6.809 1.00 92.19 99 LEU A N 1
ATOM 793 C CA . LEU A 1 99 ? 6.188 6.284 -6.754 1.00 92.19 99 LEU A CA 1
ATOM 794 C C . LEU A 1 99 ? 5.453 5.457 -7.814 1.00 92.19 99 LEU A C 1
ATOM 796 O O . LEU A 1 99 ? 6.084 4.653 -8.490 1.00 92.19 99 LEU A O 1
ATOM 800 N N . GLU A 1 100 ? 4.156 5.690 -8.018 1.00 93.25 100 GLU A N 1
ATOM 801 C CA . GLU A 1 100 ? 3.352 5.000 -9.027 1.00 93.25 100 GLU A CA 1
ATOM 802 C C . GLU A 1 100 ? 3.898 5.231 -10.432 1.00 93.25 100 GLU A C 1
ATOM 804 O O . GLU A 1 100 ? 4.012 4.279 -11.199 1.00 93.25 100 GLU A O 1
ATOM 809 N N . LYS A 1 101 ? 4.322 6.458 -10.751 1.00 90.56 101 LYS A N 1
ATOM 810 C CA . LYS A 1 101 ? 4.990 6.740 -12.024 1.00 90.56 101 LYS A CA 1
ATOM 811 C C . LYS A 1 101 ? 6.225 5.858 -12.215 1.00 90.56 101 LYS A C 1
ATOM 813 O O . LYS A 1 101 ? 6.345 5.195 -13.238 1.00 90.56 101 LYS A O 1
ATOM 818 N N . SER A 1 102 ? 7.083 5.788 -11.196 1.00 89.88 102 SER A N 1
ATOM 819 C CA . SER A 1 102 ? 8.278 4.937 -11.232 1.00 89.88 102 SER A CA 1
ATOM 820 C C . SER A 1 102 ? 7.905 3.463 -11.403 1.00 89.88 102 SER A C 1
ATOM 822 O O . SER A 1 102 ? 8.489 2.777 -12.226 1.00 89.88 102 SER A O 1
ATOM 824 N N . TYR A 1 103 ? 6.906 2.970 -10.669 1.00 91.94 103 TYR A N 1
ATOM 825 C CA . TYR A 1 103 ? 6.423 1.590 -10.784 1.00 91.94 103 TYR A CA 1
ATOM 826 C C . TYR A 1 103 ? 5.907 1.273 -12.193 1.00 91.94 103 TYR A C 1
ATOM 828 O O . TYR A 1 103 ? 6.277 0.246 -12.765 1.00 91.94 103 TYR A O 1
ATOM 836 N N . ASN A 1 104 ? 5.112 2.173 -12.771 1.00 88.88 104 ASN A N 1
ATOM 837 C CA . ASN A 1 104 ? 4.553 2.016 -14.109 1.00 88.88 104 ASN A CA 1
ATOM 838 C C . ASN A 1 104 ? 5.647 1.974 -15.187 1.00 88.88 104 ASN A C 1
ATOM 840 O O . ASN A 1 104 ? 5.557 1.138 -16.087 1.00 88.88 104 ASN A O 1
ATOM 844 N N . ASP A 1 105 ? 6.707 2.783 -15.060 1.00 88.06 105 ASP A N 1
ATOM 845 C CA . ASP A 1 105 ? 7.859 2.768 -15.980 1.00 88.06 105 ASP A CA 1
ATOM 846 C C . ASP A 1 105 ? 8.553 1.389 -16.034 1.00 88.06 105 ASP A C 1
ATOM 848 O O . ASP A 1 105 ? 9.149 1.024 -17.048 1.00 88.06 105 ASP A O 1
ATOM 852 N N . TYR A 1 106 ? 8.436 0.588 -14.967 1.00 86.19 106 TYR A N 1
ATOM 853 C CA . TYR A 1 106 ? 9.003 -0.762 -14.865 1.00 86.19 106 TYR A CA 1
ATOM 854 C C . TYR A 1 106 ? 7.964 -1.895 -15.003 1.00 86.19 106 TYR A C 1
ATOM 856 O O . TYR A 1 106 ? 8.291 -3.069 -14.781 1.00 86.19 106 TYR A O 1
ATOM 864 N N . GLY A 1 107 ? 6.721 -1.572 -15.382 1.00 86.31 10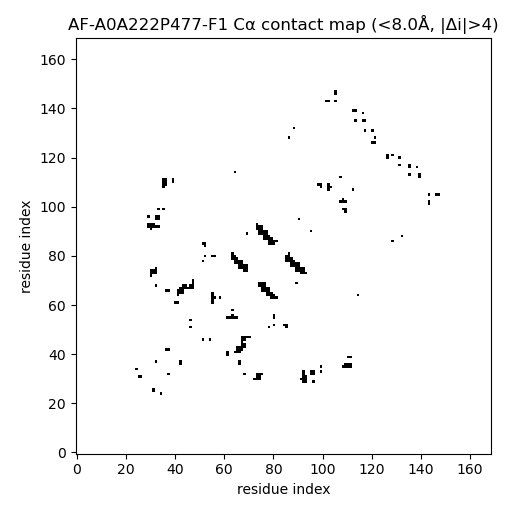7 GLY A N 1
ATOM 865 C CA . GLY A 1 107 ? 5.628 -2.539 -15.539 1.00 86.31 107 GLY A CA 1
ATOM 866 C C . GLY A 1 107 ? 5.143 -3.158 -14.223 1.00 86.31 107 GLY A C 1
ATOM 867 O O . GLY A 1 107 ? 4.627 -4.275 -14.218 1.00 86.31 107 GLY A O 1
ATOM 868 N N . LEU A 1 108 ? 5.343 -2.464 -13.102 1.00 91.00 108 LEU A N 1
ATOM 869 C CA . LEU A 1 108 ? 4.923 -2.884 -11.767 1.00 91.00 108 LEU A CA 1
ATOM 870 C C . LEU A 1 108 ? 3.617 -2.184 -11.365 1.00 91.00 108 LEU A C 1
ATOM 872 O O . LEU A 1 108 ? 3.327 -1.080 -11.814 1.00 91.00 108 LEU A O 1
ATOM 876 N N . ASN A 1 109 ? 2.842 -2.799 -10.467 1.00 94.81 109 ASN A N 1
ATOM 877 C CA . ASN A 1 109 ? 1.608 -2.218 -9.931 1.00 94.81 109 ASN A CA 1
ATOM 878 C C . ASN A 1 109 ? 1.788 -1.855 -8.449 1.00 94.81 109 ASN A C 1
ATOM 880 O O . ASN A 1 109 ? 1.918 -2.745 -7.608 1.00 94.81 109 ASN A O 1
ATOM 884 N N . LEU A 1 110 ? 1.771 -0.555 -8.133 1.00 95.19 110 LEU A N 1
ATOM 885 C CA . LEU A 1 110 ? 2.055 -0.058 -6.783 1.00 95.19 110 LEU A CA 1
ATOM 886 C C . LEU A 1 110 ? 1.056 -0.579 -5.734 1.00 95.19 110 LEU A C 1
ATOM 888 O O . LEU A 1 110 ? 1.478 -1.057 -4.680 1.00 95.19 110 LEU A O 1
ATOM 892 N N . GLY A 1 111 ? -0.250 -0.519 -6.011 1.00 95.81 111 GLY A N 1
ATOM 893 C CA . GLY A 1 111 ? -1.292 -1.015 -5.105 1.00 95.81 111 GLY A CA 1
ATOM 894 C C . GLY A 1 111 ? -1.101 -2.487 -4.722 1.00 95.81 111 GLY A C 1
ATOM 895 O O . GLY A 1 111 ? -1.097 -2.817 -3.533 1.00 95.81 111 GLY A O 1
ATOM 896 N N . ASN A 1 112 ? -0.853 -3.349 -5.713 1.00 97.25 112 ASN A N 1
ATOM 897 C CA . ASN A 1 112 ? -0.579 -4.771 -5.492 1.00 97.25 112 ASN A CA 1
ATOM 898 C C . ASN A 1 112 ? 0.707 -4.979 -4.679 1.00 97.25 112 ASN A C 1
ATOM 900 O O . ASN A 1 112 ? 0.722 -5.785 -3.750 1.00 97.25 112 ASN A O 1
ATOM 904 N N . SER A 1 113 ? 1.779 -4.242 -4.986 1.00 97.00 113 SER A N 1
ATOM 905 C CA . SER A 1 113 ? 3.043 -4.348 -4.249 1.00 97.00 113 SER A CA 1
ATOM 906 C C . SER A 1 113 ? 2.889 -3.954 -2.782 1.00 97.00 113 SER A C 1
ATOM 908 O O . SER A 1 113 ? 3.333 -4.696 -1.908 1.00 97.00 113 SER A O 1
ATOM 910 N N . ILE A 1 114 ? 2.203 -2.843 -2.484 1.00 97.44 114 ILE A N 1
ATOM 911 C CA . ILE A 1 114 ? 1.903 -2.447 -1.100 1.00 97.44 114 ILE A CA 1
ATOM 912 C C . ILE A 1 114 ? 1.115 -3.554 -0.389 1.00 97.44 114 ILE A C 1
ATOM 914 O O . ILE A 1 114 ? 1.454 -3.938 0.732 1.00 97.44 114 ILE A O 1
ATOM 918 N N . PHE A 1 115 ? 0.073 -4.081 -1.034 1.00 97.44 115 PHE A N 1
ATOM 919 C CA . PHE A 1 115 ? -0.772 -5.122 -0.458 1.00 97.44 115 PHE A CA 1
ATOM 920 C C . PHE A 1 115 ? 0.010 -6.405 -0.134 1.00 97.44 115 PHE A C 1
ATOM 922 O O . PHE A 1 115 ? -0.092 -6.920 0.984 1.00 97.44 115 PHE A O 1
ATOM 929 N N . GLU A 1 116 ? 0.833 -6.894 -1.063 1.00 96.50 116 GLU A N 1
ATOM 930 C CA . GLU A 1 116 ? 1.634 -8.104 -0.856 1.00 96.50 116 GLU A CA 1
ATOM 931 C C . GLU A 1 116 ? 2.735 -7.906 0.192 1.00 96.50 116 GLU A C 1
ATOM 933 O O . GLU A 1 116 ? 2.941 -8.788 1.028 1.00 96.50 116 GLU A O 1
ATOM 938 N N . ILE A 1 117 ? 3.372 -6.729 0.247 1.00 96.06 117 ILE A N 1
ATOM 939 C CA . ILE A 1 117 ? 4.328 -6.402 1.316 1.00 96.06 117 ILE A CA 1
ATOM 940 C C . ILE A 1 117 ? 3.640 -6.454 2.683 1.00 96.06 117 ILE A C 1
ATOM 942 O O . ILE A 1 117 ? 4.173 -7.050 3.619 1.00 96.06 117 ILE A O 1
ATOM 946 N N . ILE A 1 118 ? 2.441 -5.878 2.814 1.00 95.62 118 ILE A N 1
ATOM 947 C CA . ILE A 1 118 ? 1.690 -5.909 4.075 1.00 95.62 118 ILE A CA 1
ATOM 948 C C . ILE A 1 118 ? 1.320 -7.343 4.458 1.00 95.62 118 ILE A C 1
ATOM 950 O O . ILE A 1 118 ? 1.448 -7.718 5.626 1.00 95.62 118 ILE A O 1
ATOM 954 N N . LYS A 1 119 ? 0.862 -8.156 3.501 1.00 94.06 119 LYS A N 1
ATOM 955 C CA . LYS A 1 119 ? 0.548 -9.569 3.750 1.00 94.06 119 LYS A CA 1
ATOM 956 C C . LYS A 1 119 ? 1.768 -10.340 4.234 1.00 94.06 119 LYS A C 1
ATOM 958 O O . LYS A 1 119 ? 1.679 -11.011 5.261 1.00 94.06 119 LYS A O 1
ATOM 963 N N . ALA A 1 120 ? 2.895 -10.207 3.538 1.00 93.06 120 ALA A N 1
ATOM 964 C CA . ALA A 1 120 ? 4.147 -10.851 3.916 1.00 93.06 120 ALA A CA 1
ATOM 965 C C . ALA A 1 120 ? 4.614 -10.394 5.306 1.00 93.06 120 ALA A C 1
ATOM 967 O O . ALA A 1 120 ? 5.014 -11.215 6.127 1.00 93.06 120 ALA A O 1
ATOM 968 N N . TYR A 1 121 ? 4.488 -9.099 5.609 1.00 92.56 121 TYR A N 1
ATOM 969 C CA . TYR A 1 121 ? 4.842 -8.549 6.914 1.00 92.56 121 TYR A CA 1
ATOM 970 C C . TYR A 1 121 ? 3.986 -9.125 8.046 1.00 92.56 121 TYR A C 1
ATOM 972 O O . TYR A 1 121 ? 4.510 -9.471 9.098 1.00 92.56 121 TYR A O 1
ATOM 980 N N . ARG A 1 122 ? 2.670 -9.262 7.836 1.00 89.44 122 ARG A N 1
ATOM 981 C CA . ARG A 1 122 ? 1.738 -9.816 8.835 1.00 89.44 122 ARG A CA 1
ATOM 982 C C . ARG A 1 122 ? 1.914 -11.312 9.075 1.00 89.44 122 ARG A C 1
ATOM 984 O O . ARG A 1 122 ? 1.533 -11.784 10.143 1.00 89.44 122 ARG A O 1
ATOM 991 N N . ALA A 1 123 ? 2.423 -12.049 8.091 1.00 87.06 123 ALA A N 1
ATOM 992 C CA . ALA A 1 123 ? 2.705 -13.474 8.238 1.00 87.06 123 ALA A CA 1
ATOM 993 C C . ALA A 1 123 ? 3.875 -13.735 9.205 1.00 87.06 123 ALA A C 1
ATOM 995 O O . ALA A 1 123 ? 3.972 -14.818 9.777 1.00 87.06 123 ALA A O 1
ATOM 996 N N . ASP A 1 124 ? 4.735 -12.739 9.420 1.00 85.75 124 ASP A N 1
ATOM 997 C CA . ASP A 1 124 ? 5.862 -12.810 10.339 1.00 85.75 124 ASP A CA 1
ATOM 998 C C . ASP A 1 124 ? 5.453 -12.355 11.750 1.00 85.75 124 ASP A C 1
ATOM 1000 O O . ASP A 1 124 ? 5.386 -11.163 12.056 1.00 85.75 124 ASP A O 1
ATOM 1004 N N . SER A 1 125 ? 5.191 -13.319 12.637 1.00 70.44 125 SER A N 1
ATOM 1005 C CA . SER A 1 125 ? 4.732 -13.056 14.008 1.00 70.44 125 SER A CA 1
ATOM 1006 C C . SER A 1 125 ? 5.755 -12.342 14.897 1.00 70.44 125 SER A C 1
ATOM 1008 O O . SER A 1 125 ? 5.401 -11.931 16.000 1.00 70.44 125 SER A O 1
ATOM 1010 N N . SER A 1 126 ? 7.013 -12.219 14.458 1.00 74.88 126 SER A N 1
ATOM 1011 C CA . SER A 1 126 ? 8.067 -11.525 15.207 1.00 74.88 126 SER A CA 1
ATOM 1012 C C . SER A 1 126 ? 8.036 -10.003 15.035 1.00 74.88 126 SER A C 1
ATOM 1014 O O . SER A 1 126 ? 8.679 -9.284 15.800 1.00 74.88 126 SER A O 1
ATOM 1016 N N . LYS A 1 127 ? 7.291 -9.496 14.044 1.00 77.69 127 LYS A N 1
ATOM 1017 C CA . LYS A 1 127 ? 7.309 -8.084 13.659 1.00 77.69 127 LYS A CA 1
ATOM 1018 C C . LYS A 1 127 ? 6.128 -7.309 14.227 1.00 77.69 127 LYS A C 1
ATOM 1020 O O . LYS A 1 127 ? 4.966 -7.695 14.099 1.00 77.69 127 LYS A O 1
ATOM 1025 N N . GLU A 1 128 ? 6.419 -6.153 14.813 1.00 83.06 128 GLU A N 1
ATOM 1026 C CA . GLU A 1 128 ? 5.389 -5.231 15.276 1.00 83.06 128 GLU A CA 1
ATOM 1027 C C . GLU A 1 128 ? 4.900 -4.331 14.136 1.00 83.06 128 GLU A C 1
ATOM 1029 O O . GLU A 1 128 ? 5.685 -3.682 13.450 1.00 83.06 128 GLU A O 1
ATOM 1034 N N . LEU A 1 129 ? 3.579 -4.194 13.982 1.00 86.56 129 LEU A N 1
ATOM 1035 C CA . LEU A 1 129 ? 2.988 -3.356 12.928 1.00 86.56 129 LEU A CA 1
ATOM 1036 C C . LEU A 1 129 ? 3.402 -1.876 12.991 1.00 86.56 129 LEU A C 1
ATOM 1038 O O . LEU A 1 129 ? 3.276 -1.184 11.986 1.00 86.56 129 LEU A O 1
ATOM 1042 N N . LYS A 1 130 ? 3.942 -1.394 14.118 1.00 85.19 130 LYS A N 1
ATOM 1043 C CA . LYS A 1 130 ? 4.476 -0.028 14.236 1.00 85.19 130 LYS A CA 1
ATOM 1044 C C . LYS A 1 130 ? 5.571 0.275 13.202 1.00 85.19 130 LYS A C 1
ATOM 1046 O O . LYS A 1 130 ? 5.643 1.403 12.721 1.00 85.19 130 LYS A O 1
ATOM 1051 N N . ASP A 1 131 ? 6.351 -0.731 12.802 1.00 88.62 131 ASP A N 1
ATOM 1052 C CA . ASP A 1 131 ? 7.482 -0.565 11.883 1.00 88.62 131 ASP A CA 1
ATOM 1053 C C . ASP A 1 131 ? 7.103 -0.819 10.414 1.00 88.62 131 ASP A C 1
ATOM 1055 O O . ASP A 1 131 ? 7.932 -0.649 9.513 1.00 88.62 131 ASP A O 1
ATOM 1059 N N . ILE A 1 132 ? 5.840 -1.177 10.137 1.00 91.25 132 ILE A N 1
ATOM 1060 C CA . ILE A 1 132 ? 5.407 -1.591 8.796 1.00 91.25 132 ILE A CA 1
ATOM 1061 C C . ILE A 1 132 ? 5.613 -0.499 7.750 1.00 91.25 132 ILE A C 1
ATOM 1063 O O . ILE A 1 132 ? 6.002 -0.797 6.628 1.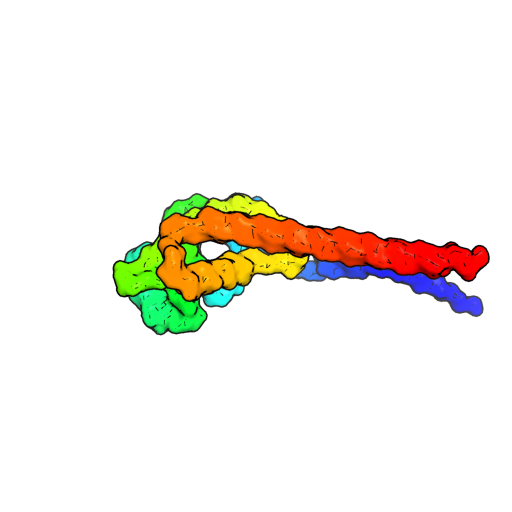00 91.25 132 ILE A O 1
ATOM 1067 N N . LYS A 1 133 ? 5.402 0.773 8.109 1.00 89.12 133 LYS A N 1
ATOM 1068 C CA . LYS A 1 133 ? 5.549 1.888 7.165 1.00 89.12 133 LYS A CA 1
ATOM 1069 C C . LYS A 1 133 ? 6.992 2.017 6.679 1.00 89.12 133 LYS A C 1
ATOM 1071 O O . LYS A 1 133 ? 7.216 2.209 5.490 1.00 89.12 133 LYS A O 1
ATOM 1076 N N . LYS A 1 134 ? 7.960 1.885 7.591 1.00 91.00 134 LYS A N 1
ATOM 1077 C CA . LYS A 1 134 ? 9.384 1.912 7.245 1.00 91.00 134 LYS A CA 1
ATOM 1078 C C . LYS A 1 134 ? 9.744 0.700 6.391 1.00 91.00 134 LYS A C 1
ATOM 1080 O O . LYS A 1 134 ? 10.255 0.871 5.293 1.00 91.00 134 LYS A O 1
ATOM 1085 N N . HIS A 1 135 ? 9.386 -0.499 6.852 1.00 91.50 135 HIS A N 1
ATOM 1086 C CA . HIS A 1 135 ? 9.659 -1.737 6.121 1.00 91.50 135 HIS A CA 1
ATOM 1087 C C . HIS A 1 135 ? 9.073 -1.729 4.706 1.00 91.50 135 HIS A C 1
ATOM 1089 O O . HIS A 1 135 ? 9.700 -2.200 3.763 1.00 91.50 135 HIS A O 1
ATOM 1095 N N . MET A 1 136 ? 7.869 -1.184 4.558 1.00 93.62 136 MET A N 1
ATOM 1096 C CA . MET A 1 136 ? 7.211 -1.044 3.271 1.00 93.62 136 MET A CA 1
ATOM 1097 C C . MET A 1 136 ? 7.971 -0.091 2.352 1.00 93.62 136 MET A C 1
ATOM 1099 O O . MET A 1 136 ? 8.189 -0.440 1.200 1.00 93.62 136 MET A O 1
ATOM 1103 N N . ASN A 1 137 ? 8.422 1.065 2.842 1.00 91.62 137 ASN A N 1
ATOM 1104 C CA . ASN A 1 137 ? 9.230 1.981 2.033 1.00 91.62 137 ASN A CA 1
ATOM 1105 C C . ASN A 1 137 ? 10.544 1.335 1.567 1.00 91.62 137 ASN A C 1
ATOM 1107 O O . ASN A 1 137 ? 10.908 1.472 0.398 1.00 91.62 137 ASN A O 1
ATOM 1111 N N . ASP A 1 138 ? 11.216 0.600 2.457 1.00 93.50 138 ASP A N 1
ATOM 1112 C CA . ASP A 1 138 ? 12.446 -0.125 2.128 1.00 93.50 138 ASP A CA 1
ATOM 1113 C C . ASP A 1 138 ? 12.159 -1.172 1.036 1.00 93.50 138 ASP A C 1
ATOM 1115 O O . ASP A 1 138 ? 12.784 -1.165 -0.022 1.00 93.50 138 ASP A O 1
ATOM 1119 N N . LYS A 1 139 ? 11.117 -1.995 1.216 1.00 94.94 139 LYS A N 1
ATOM 1120 C CA . LYS A 1 139 ? 10.750 -3.038 0.248 1.00 94.94 139 LYS A CA 1
ATOM 1121 C C . LYS A 1 139 ? 10.282 -2.506 -1.098 1.00 94.94 139 LYS A C 1
ATOM 1123 O O . LYS A 1 139 ? 10.606 -3.095 -2.123 1.00 94.94 139 LYS A O 1
ATOM 1128 N N . LEU A 1 140 ? 9.538 -1.404 -1.116 1.00 94.31 140 LEU A N 1
ATOM 1129 C CA . LEU A 1 140 ? 9.124 -0.777 -2.370 1.00 94.31 140 LEU A CA 1
ATOM 1130 C C . LEU A 1 140 ? 10.334 -0.248 -3.154 1.00 94.31 140 LEU A C 1
ATOM 1132 O O . LEU A 1 140 ? 10.314 -0.273 -4.385 1.00 94.31 140 LEU A O 1
ATOM 1136 N N . SER A 1 141 ? 11.372 0.205 -2.447 1.00 92.94 141 SER A N 1
ATOM 1137 C CA . SER A 1 141 ? 12.628 0.664 -3.044 1.00 92.94 141 SER A CA 1
ATOM 1138 C C . SER A 1 141 ? 13.462 -0.508 -3.570 1.00 92.94 141 SER A C 1
ATOM 1140 O O . SER A 1 141 ? 13.948 -0.435 -4.697 1.00 92.94 141 SER A O 1
ATOM 1142 N N . ASP A 1 142 ? 13.560 -1.601 -2.801 1.00 93.88 142 ASP A N 1
ATOM 1143 C CA . ASP A 1 142 ? 14.231 -2.843 -3.214 1.00 93.88 142 ASP A CA 1
ATOM 1144 C C . ASP A 1 142 ? 13.636 -3.375 -4.529 1.00 93.88 142 ASP A C 1
ATOM 1146 O O . ASP A 1 142 ? 14.362 -3.582 -5.498 1.00 93.88 142 ASP A O 1
ATOM 1150 N N . ILE A 1 143 ? 12.303 -3.512 -4.597 1.00 92.00 143 ILE A N 1
ATOM 1151 C CA . ILE A 1 143 ? 11.590 -4.026 -5.781 1.00 92.00 143 ILE A CA 1
ATOM 1152 C C . ILE A 1 143 ? 11.889 -3.178 -7.024 1.00 92.00 143 ILE A C 1
ATOM 1154 O O . ILE A 1 143 ? 12.134 -3.715 -8.107 1.00 92.00 143 ILE A O 1
ATOM 1158 N N . LEU A 1 144 ? 11.876 -1.848 -6.889 1.00 89.31 144 LEU A N 1
ATOM 1159 C CA . LEU A 1 144 ? 12.197 -0.950 -7.999 1.00 89.31 144 LEU A CA 1
ATOM 1160 C C . LEU A 1 144 ? 13.638 -1.121 -8.472 1.00 89.31 144 LEU A C 1
ATOM 1162 O O . LEU A 1 144 ? 13.891 -1.145 -9.677 1.00 89.31 144 LEU A O 1
ATOM 1166 N N . LEU A 1 145 ? 14.580 -1.230 -7.536 1.00 93.00 145 LEU A N 1
ATOM 1167 C CA . LEU A 1 145 ? 15.993 -1.394 -7.853 1.00 93.00 145 LEU A CA 1
ATOM 1168 C C . LEU A 1 145 ? 16.263 -2.735 -8.544 1.00 93.00 145 LEU A C 1
ATOM 1170 O O . LEU A 1 145 ? 16.970 -2.769 -9.555 1.00 93.00 145 LEU A O 1
ATOM 1174 N N . GLU A 1 146 ? 15.681 -3.819 -8.034 1.00 92.31 146 GLU A N 1
ATOM 1175 C CA . GLU A 1 146 ? 15.757 -5.152 -8.635 1.00 92.31 146 GLU A CA 1
ATOM 1176 C C . GLU A 1 146 ? 15.223 -5.115 -10.066 1.00 92.31 146 GLU A C 1
ATOM 1178 O O . GLU A 1 146 ? 15.928 -5.483 -11.009 1.00 92.31 146 GLU A O 1
ATOM 1183 N N . ARG A 1 147 ? 14.023 -4.556 -10.257 1.00 89.94 147 ARG A N 1
ATOM 1184 C CA . ARG A 1 147 ? 13.383 -4.514 -11.571 1.00 89.94 147 ARG A CA 1
ATOM 1185 C C . ARG A 1 147 ? 14.141 -3.650 -12.574 1.00 89.94 147 ARG A C 1
ATOM 1187 O O . ARG A 1 147 ? 14.291 -4.036 -13.734 1.00 89.94 147 ARG A O 1
ATOM 1194 N N . LYS A 1 148 ? 14.671 -2.510 -12.131 1.00 90.44 148 LYS A N 1
ATOM 1195 C CA . LYS A 1 148 ? 15.558 -1.670 -12.940 1.00 90.44 148 LYS A CA 1
ATOM 1196 C C . LYS A 1 148 ? 16.803 -2.444 -13.383 1.00 90.44 148 LYS A C 1
ATOM 1198 O O . LYS A 1 148 ? 17.126 -2.463 -14.569 1.00 90.44 148 LYS A O 1
ATOM 1203 N N . THR A 1 149 ? 17.460 -3.125 -12.446 1.00 89.88 149 THR A N 1
ATOM 1204 C CA . THR A 1 149 ? 18.669 -3.921 -12.711 1.00 89.88 149 THR A CA 1
ATOM 1205 C C . THR A 1 149 ? 18.397 -5.051 -13.709 1.00 89.88 149 THR A C 1
ATOM 1207 O O . THR A 1 149 ? 19.197 -5.290 -14.615 1.00 89.88 149 THR A O 1
ATOM 1210 N N . GLU A 1 150 ? 17.257 -5.736 -13.589 1.00 88.50 150 GLU A N 1
ATOM 1211 C CA . GLU A 1 150 ? 16.840 -6.780 -14.529 1.00 88.50 150 GLU A CA 1
ATOM 1212 C C . GLU A 1 150 ? 16.682 -6.256 -15.959 1.00 88.50 150 GLU A C 1
ATOM 1214 O O . GLU A 1 150 ? 17.208 -6.866 -16.894 1.00 88.50 150 GLU A O 1
ATOM 1219 N N . LEU A 1 151 ? 15.988 -5.126 -16.140 1.00 85.44 151 LEU A N 1
ATOM 1220 C CA . LEU A 1 151 ? 15.769 -4.538 -17.464 1.00 85.44 151 LEU A CA 1
ATOM 1221 C C . LEU A 1 151 ? 17.072 -4.039 -18.094 1.00 85.44 151 LEU A C 1
ATOM 1223 O O . LEU A 1 151 ? 17.311 -4.273 -19.281 1.00 85.44 151 LEU A O 1
ATOM 1227 N N . GLU A 1 152 ? 17.948 -3.411 -17.309 1.00 86.94 152 GLU A N 1
ATOM 1228 C CA . GLU A 1 152 ? 19.268 -2.981 -17.781 1.00 86.94 152 GLU A CA 1
ATOM 1229 C C . GLU A 1 152 ? 20.127 -4.174 -18.222 1.00 86.94 152 GLU A C 1
ATOM 1231 O O . GLU A 1 152 ? 20.776 -4.131 -19.270 1.00 86.94 152 GLU A O 1
ATOM 1236 N N . ASN A 1 153 ? 20.108 -5.272 -17.463 1.00 87.06 153 ASN A N 1
ATOM 1237 C CA . ASN A 1 153 ? 20.834 -6.492 -17.814 1.00 87.06 153 ASN A CA 1
ATOM 1238 C C . ASN A 1 153 ? 20.249 -7.184 -19.049 1.00 87.06 153 ASN A C 1
ATOM 1240 O O . ASN A 1 153 ? 21.001 -7.712 -19.870 1.00 87.06 153 ASN A O 1
ATOM 1244 N N . PHE A 1 154 ? 18.926 -7.178 -19.202 1.00 83.00 154 PHE A N 1
ATOM 1245 C CA . PHE A 1 154 ? 18.262 -7.713 -20.386 1.00 83.00 154 PHE A CA 1
ATOM 1246 C C . PHE A 1 154 ? 18.628 -6.917 -21.646 1.00 83.00 154 PHE A C 1
ATOM 1248 O O . PHE A 1 154 ? 19.028 -7.513 -22.645 1.00 83.00 154 PHE A O 1
ATOM 1255 N N . SER A 1 155 ? 18.596 -5.583 -21.572 1.00 77.88 155 SER A N 1
ATOM 1256 C CA . SER A 1 155 ? 19.001 -4.694 -22.669 1.00 77.88 155 SER A CA 1
ATOM 1257 C C . SER A 1 155 ? 20.464 -4.913 -23.080 1.00 77.88 155 SER A C 1
ATOM 1259 O O . SER A 1 155 ? 20.762 -5.110 -24.259 1.00 77.88 155 SER A O 1
ATOM 1261 N N . LYS A 1 156 ? 21.384 -5.012 -22.107 1.00 78.81 156 LYS A N 1
ATOM 1262 C CA . LYS A 1 156 ? 22.800 -5.330 -22.372 1.00 78.81 156 LYS A CA 1
ATOM 1263 C C . LYS A 1 156 ? 22.974 -6.675 -23.082 1.00 78.81 156 LYS A C 1
ATOM 1265 O O . LYS A 1 156 ? 23.752 -6.760 -24.030 1.00 78.81 156 LYS A O 1
ATOM 1270 N N . LYS A 1 157 ? 22.243 -7.714 -22.659 1.00 78.44 157 LYS A N 1
ATOM 1271 C CA . LYS A 1 157 ? 22.280 -9.037 -23.307 1.00 78.44 157 LYS A CA 1
ATOM 1272 C C . LYS A 1 157 ? 21.764 -8.986 -24.746 1.00 78.44 157 LYS A C 1
ATOM 1274 O O . LYS A 1 157 ? 22.366 -9.610 -25.615 1.00 78.44 157 LYS A O 1
ATOM 1279 N N . GLN A 1 158 ? 20.696 -8.233 -25.019 1.00 74.38 158 GLN A N 1
ATOM 1280 C CA . GLN A 1 158 ? 20.194 -8.053 -26.385 1.00 74.38 158 GLN A CA 1
ATOM 1281 C C . GLN A 1 158 ? 21.197 -7.316 -27.280 1.00 74.38 158 GLN A C 1
ATOM 1283 O O . GLN A 1 158 ? 21.440 -7.754 -28.401 1.00 74.38 158 GLN A O 1
ATOM 1288 N N . ALA A 1 159 ? 21.823 -6.249 -26.775 1.00 70.12 159 ALA A N 1
ATOM 1289 C CA . ALA A 1 159 ? 22.841 -5.503 -27.513 1.00 70.12 159 ALA A CA 1
ATOM 1290 C C . ALA A 1 159 ? 24.076 -6.365 -27.838 1.00 70.12 159 ALA A C 1
ATOM 1292 O O . ALA A 1 159 ? 24.581 -6.321 -28.957 1.00 70.12 159 ALA A O 1
ATOM 1293 N N . GLN A 1 160 ? 24.531 -7.193 -26.890 1.00 71.94 160 GLN A N 1
ATOM 1294 C CA . GLN A 1 160 ? 25.620 -8.152 -27.117 1.00 71.94 160 GLN A CA 1
ATOM 1295 C C . GLN A 1 160 ? 25.245 -9.210 -28.158 1.00 71.94 160 GLN A C 1
ATOM 1297 O O . GLN A 1 160 ? 26.038 -9.490 -29.052 1.00 71.94 160 GLN A O 1
ATOM 1302 N N . HIS A 1 161 ? 24.030 -9.759 -28.072 1.00 66.38 161 HIS A N 1
ATOM 1303 C CA . HIS A 1 161 ? 23.531 -10.715 -29.055 1.00 66.38 161 HIS A CA 1
ATOM 1304 C C . HIS A 1 161 ? 23.506 -10.086 -30.454 1.00 66.38 161 HIS A C 1
ATOM 1306 O O . HIS A 1 161 ? 24.078 -10.657 -31.372 1.00 66.38 161 HIS A O 1
ATOM 1312 N N . ALA A 1 162 ? 22.953 -8.878 -30.611 1.00 68.25 162 ALA A N 1
ATOM 1313 C CA . ALA A 1 162 ? 22.924 -8.162 -31.889 1.00 68.25 162 ALA A CA 1
ATOM 1314 C C . ALA A 1 162 ? 24.328 -7.867 -32.449 1.00 68.25 162 ALA A C 1
ATOM 1316 O O . ALA A 1 162 ? 24.549 -8.027 -33.647 1.00 68.25 162 ALA A O 1
ATOM 1317 N N . ALA A 1 163 ? 25.287 -7.495 -31.594 1.00 65.44 163 ALA A N 1
ATOM 1318 C CA . ALA A 1 163 ? 26.669 -7.265 -32.007 1.00 65.44 163 ALA A CA 1
ATOM 1319 C C . ALA A 1 163 ? 27.341 -8.544 -32.539 1.00 65.44 163 ALA A C 1
ATOM 1321 O O . ALA A 1 163 ? 28.058 -8.470 -33.530 1.00 65.44 163 ALA A O 1
ATOM 1322 N N . CYS A 1 164 ? 27.072 -9.716 -31.950 1.00 63.81 164 CYS A N 1
ATOM 1323 C CA . CYS A 1 164 ? 27.624 -10.989 -32.427 1.00 63.81 164 CYS A CA 1
ATOM 1324 C C . CYS A 1 164 ? 27.147 -11.385 -33.837 1.00 63.81 164 CYS A C 1
ATOM 1326 O O . CYS A 1 164 ? 27.904 -12.037 -34.544 1.00 63.81 164 CYS A O 1
ATOM 1328 N N . PHE A 1 165 ? 25.951 -10.973 -34.279 1.00 59.66 165 PHE A N 1
ATOM 1329 C CA . PHE A 1 165 ? 25.460 -11.262 -35.642 1.00 59.66 165 PHE A CA 1
ATOM 1330 C C . PHE A 1 165 ? 25.909 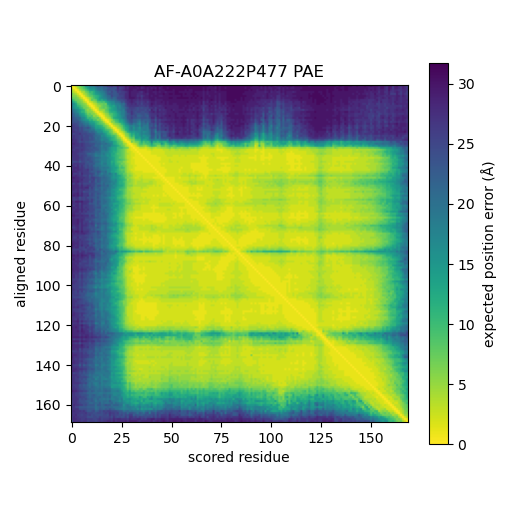-10.245 -36.700 1.00 59.66 165 PHE A C 1
ATOM 1332 O O . PHE A 1 165 ? 25.644 -10.452 -37.881 1.00 59.66 165 PHE A O 1
ATOM 1339 N N . MET A 1 166 ? 26.572 -9.152 -36.308 1.00 59.50 166 MET A N 1
ATOM 1340 C CA . MET A 1 166 ? 27.059 -8.126 -37.242 1.00 59.50 166 MET A CA 1
ATOM 1341 C C . MET A 1 166 ? 28.551 -8.256 -37.591 1.00 59.50 166 MET A C 1
ATOM 1343 O O . MET A 1 166 ? 29.065 -7.420 -38.327 1.00 59.50 166 MET A O 1
ATOM 1347 N N . VAL A 1 167 ? 29.248 -9.283 -37.089 1.00 56.84 167 VAL A N 1
ATOM 1348 C CA . VAL A 1 167 ? 30.684 -9.513 -37.364 1.00 56.84 167 VAL A CA 1
ATOM 1349 C C . VAL A 1 167 ? 30.917 -10.515 -38.513 1.00 56.84 167 VAL A C 1
ATOM 1351 O O . VAL A 1 167 ? 32.038 -10.622 -38.998 1.00 56.84 167 VAL A O 1
ATOM 1354 N N . ASP A 1 168 ? 29.869 -11.177 -39.016 1.00 50.06 168 ASP A N 1
ATOM 1355 C CA . ASP A 1 168 ? 29.955 -12.166 -40.106 1.00 50.06 168 ASP A CA 1
ATOM 1356 C C . ASP A 1 168 ? 29.422 -11.627 -41.456 1.00 50.06 168 ASP A C 1
ATOM 1358 O O . ASP A 1 168 ? 28.536 -12.233 -42.065 1.00 50.06 168 ASP A O 1
ATOM 1362 N N . TYR A 1 169 ? 29.942 -10.487 -41.932 1.00 45.22 169 TYR A N 1
ATOM 1363 C CA . TYR A 1 169 ? 29.737 -9.995 -43.309 1.00 45.22 169 TYR A CA 1
ATOM 1364 C C . TYR A 1 169 ? 31.029 -9.476 -43.941 1.00 45.22 169 TYR A C 1
ATOM 1366 O O . TYR A 1 169 ? 31.752 -8.707 -43.270 1.00 45.22 169 TYR A O 1
#

Mean predicted aligned error: 10.81 Å